Protein AF-A0A835WZQ4-F1 (afdb_monomer_lite)

Sequence (97 aa):
MSGSRKPILPKITKPGSEDIKTLDKMLKDLMNAPTPEIETSQNKIPKPKQHRELKLGTCYKNSDCKEDEVLLRNVTKQQCKEAGGESWKGKNDCESI

Foldseek 3Di:
DDDDDDDDDDDDDDDDPVVVVVVVVVVVVVVPPPDPPPPCPPPPPPDPPPPPPQQFWWFFADQPPDPVGTDDGRHGPVVSVVVNGQWTDTPHDIDGD

Structure (mmCIF, N/CA/C/O backbone):
data_AF-A0A835WZQ4-F1
#
_entry.id   AF-A0A835WZQ4-F1
#
loop_
_atom_site.group_PDB
_atom_site.id
_atom_site.type_symbol
_atom_site.label_atom_id
_atom_site.label_alt_id
_atom_site.label_comp_id
_atom_site.label_asym_id
_atom_site.label_entity_id
_atom_site.label_seq_id
_atom_site.pdbx_PDB_ins_code
_atom_site.Cartn_x
_atom_site.Cartn_y
_atom_site.Cartn_z
_atom_site.occupancy
_atom_site.B_iso_or_equiv
_atom_site.auth_seq_id
_atom_site.auth_comp_id
_atom_site.auth_asym_id
_atom_site.auth_atom_id
_atom_site.pdbx_PDB_model_num
ATOM 1 N N . MET A 1 1 ? -61.163 -5.783 -1.007 1.00 43.78 1 MET A N 1
ATOM 2 C CA . MET A 1 1 ? -60.447 -4.632 -0.414 1.00 43.78 1 MET A CA 1
ATOM 3 C C . MET A 1 1 ? -59.735 -5.119 0.842 1.00 43.78 1 MET A C 1
ATOM 5 O O . MET A 1 1 ? -60.380 -5.265 1.870 1.00 43.78 1 MET A O 1
ATOM 9 N N . SER A 1 2 ? -58.449 -5.463 0.752 1.00 52.50 2 SER A N 1
ATOM 10 C CA . SER A 1 2 ? -57.676 -5.963 1.900 1.00 52.50 2 SER A CA 1
ATOM 11 C C . SER A 1 2 ? -56.903 -4.806 2.524 1.00 52.50 2 SER A C 1
ATOM 13 O O . SER A 1 2 ? -55.962 -4.294 1.928 1.00 52.50 2 SER A O 1
ATOM 15 N N . GLY A 1 3 ? -57.350 -4.350 3.694 1.00 58.31 3 GLY A N 1
ATOM 16 C CA . GLY A 1 3 ? -56.689 -3.290 4.448 1.00 58.31 3 GLY A CA 1
ATOM 17 C C . GLY A 1 3 ? -55.418 -3.803 5.123 1.00 58.31 3 GLY A C 1
ATOM 18 O O . GLY A 1 3 ? -55.480 -4.696 5.968 1.00 58.31 3 GLY A O 1
ATOM 19 N N . SER A 1 4 ? -54.272 -3.224 4.770 1.00 65.12 4 SER A N 1
ATOM 20 C CA . SER A 1 4 ? -52.982 -3.486 5.411 1.00 65.12 4 SER A CA 1
ATOM 21 C C . SER A 1 4 ? -53.015 -3.037 6.876 1.00 65.12 4 SER A C 1
ATOM 23 O O . SER A 1 4 ? -52.979 -1.842 7.174 1.00 65.12 4 SER A O 1
ATOM 25 N N . ARG A 1 5 ? -53.098 -3.988 7.815 1.00 68.94 5 ARG A N 1
ATOM 26 C CA . ARG A 1 5 ? -52.957 -3.699 9.250 1.00 68.94 5 ARG A CA 1
ATOM 27 C C . ARG A 1 5 ? -51.494 -3.368 9.549 1.00 68.94 5 ARG A C 1
ATOM 29 O O . ARG A 1 5 ? -50.605 -4.148 9.221 1.00 68.94 5 ARG A O 1
ATOM 36 N N . LYS A 1 6 ? -51.251 -2.207 10.163 1.00 74.50 6 LYS A N 1
ATOM 37 C CA . LYS A 1 6 ? -49.913 -1.799 10.616 1.00 74.50 6 LYS A CA 1
ATOM 38 C C . LYS A 1 6 ? -49.400 -2.786 11.679 1.00 74.50 6 LYS A C 1
ATOM 40 O O . LYS A 1 6 ? -50.191 -3.176 12.541 1.00 74.50 6 LYS A O 1
ATOM 45 N N . PRO A 1 7 ? -48.114 -3.173 11.649 1.00 74.50 7 PRO A N 1
ATOM 46 C CA . PRO A 1 7 ? -47.537 -4.028 12.678 1.00 74.50 7 PRO A CA 1
ATOM 47 C C . PRO A 1 7 ? -47.573 -3.315 14.035 1.00 74.50 7 PRO A C 1
ATOM 49 O O . PRO A 1 7 ? -47.226 -2.138 14.144 1.00 74.50 7 PRO A O 1
ATOM 52 N N . ILE A 1 8 ? -48.019 -4.029 15.068 1.00 78.56 8 ILE A N 1
ATOM 53 C CA . ILE A 1 8 ? -48.043 -3.525 16.442 1.00 78.56 8 ILE A CA 1
ATOM 54 C C . ILE A 1 8 ? -46.667 -3.800 17.041 1.00 78.56 8 ILE A C 1
ATOM 56 O O . ILE A 1 8 ? -46.309 -4.950 17.282 1.00 78.56 8 ILE A O 1
ATOM 60 N N . LEU A 1 9 ? -45.888 -2.741 17.258 1.00 76.69 9 LEU A N 1
ATOM 61 C CA . LEU A 1 9 ? -44.616 -2.838 17.966 1.00 76.69 9 LEU A CA 1
ATOM 62 C C . LEU A 1 9 ? -44.875 -3.154 19.448 1.00 76.69 9 LEU A C 1
ATOM 64 O O . LEU A 1 9 ? -45.741 -2.516 20.061 1.00 76.69 9 LEU A O 1
ATOM 68 N N . PRO A 1 10 ? -44.145 -4.116 20.041 1.00 78.75 10 PRO A N 1
ATOM 69 C CA . PRO A 1 10 ? -44.269 -4.412 21.458 1.00 78.75 10 PRO A CA 1
ATOM 70 C C . PRO A 1 10 ? -43.853 -3.189 22.278 1.00 78.75 10 PRO A C 1
ATOM 72 O O . PRO A 1 10 ? -42.862 -2.518 21.986 1.00 78.75 10 PRO A O 1
ATOM 75 N N . LYS A 1 11 ? -44.634 -2.884 23.314 1.00 80.00 11 LYS A N 1
ATOM 76 C CA . LYS A 1 11 ? -44.322 -1.786 24.228 1.00 80.00 11 LYS A CA 1
ATOM 77 C C . LYS A 1 11 ? -43.142 -2.203 25.102 1.00 80.00 11 LYS A C 1
ATOM 79 O O . LYS A 1 11 ? -43.271 -3.127 25.897 1.00 80.00 11 LYS A O 1
ATOM 84 N N . ILE A 1 12 ? -42.015 -1.508 24.966 1.00 78.44 12 ILE A N 1
ATOM 85 C CA . ILE A 1 12 ? -40.858 -1.682 25.847 1.00 78.44 12 ILE A CA 1
ATOM 86 C C . ILE A 1 12 ? -41.223 -1.076 27.202 1.00 78.44 12 ILE A C 1
ATOM 88 O O . ILE A 1 12 ? -41.352 0.142 27.345 1.00 78.44 12 ILE A O 1
ATOM 92 N N . THR A 1 13 ? -41.445 -1.934 28.191 1.00 77.56 13 THR A N 1
ATOM 93 C CA . THR A 1 13 ? -41.649 -1.525 29.579 1.00 77.56 13 THR A CA 1
ATOM 94 C C . THR A 1 13 ? -40.322 -1.115 30.196 1.00 77.56 13 THR A C 1
ATOM 96 O O . THR A 1 13 ? -39.295 -1.753 29.973 1.00 77.56 13 THR A O 1
ATOM 99 N N . LYS A 1 14 ? -40.344 -0.028 30.972 1.00 81.50 14 LYS A N 1
ATOM 100 C CA . LYS A 1 14 ? -39.170 0.404 31.731 1.00 81.50 14 LYS A CA 1
ATOM 101 C C . LYS A 1 14 ? -38.805 -0.676 32.760 1.00 81.50 14 LYS A C 1
ATOM 103 O O . LYS A 1 14 ? -39.725 -1.285 33.310 1.00 81.50 14 LYS A O 1
ATOM 108 N N . PRO A 1 15 ? -37.506 -0.896 33.017 1.00 80.69 15 PRO A N 1
ATOM 109 C CA . PRO A 1 15 ? -37.063 -1.821 34.052 1.00 80.69 15 PRO A CA 1
ATOM 110 C C . PRO A 1 15 ? -37.648 -1.430 35.412 1.00 80.69 15 PRO A C 1
ATOM 112 O O . PRO A 1 15 ? -37.859 -0.242 35.693 1.00 80.69 15 PRO A O 1
ATOM 115 N N . GLY A 1 16 ? -37.931 -2.436 36.237 1.00 86.00 16 GLY A N 1
ATOM 116 C CA . GLY A 1 16 ? -38.390 -2.229 37.600 1.00 86.00 16 GLY A CA 1
ATOM 117 C C . GLY A 1 16 ? -37.303 -1.576 38.452 1.00 86.00 16 GLY A C 1
ATOM 118 O O . GLY A 1 16 ? -36.120 -1.556 38.109 1.00 86.00 16 GLY A O 1
ATOM 119 N N . SER A 1 17 ? -37.689 -1.039 39.606 1.00 82.44 17 SER A N 1
ATOM 120 C CA . SER A 1 17 ? -36.735 -0.431 40.542 1.00 82.44 17 SER A CA 1
ATOM 121 C C . SER A 1 17 ? -35.687 -1.430 41.054 1.00 82.44 17 SER A C 1
ATOM 123 O O . SER A 1 17 ? -34.568 -1.031 41.369 1.00 82.44 17 SER A O 1
ATOM 125 N N . GLU A 1 18 ? -36.021 -2.720 41.109 1.00 80.75 18 GLU A N 1
ATOM 126 C CA . GLU A 1 18 ? -35.105 -3.795 41.506 1.00 80.75 18 GLU A CA 1
ATOM 127 C C . GLU A 1 18 ? -34.052 -4.098 40.432 1.00 80.75 18 GLU A C 1
ATOM 129 O O . GLU A 1 18 ? -32.875 -4.270 40.760 1.00 80.75 18 GLU A O 1
ATOM 134 N N . ASP A 1 19 ? -34.432 -4.052 39.152 1.00 79.75 19 ASP A N 1
ATOM 135 C CA . ASP A 1 19 ? -33.504 -4.201 38.025 1.00 79.75 19 ASP A CA 1
ATOM 136 C C . ASP A 1 19 ? -32.474 -3.063 38.015 1.00 79.75 19 ASP A C 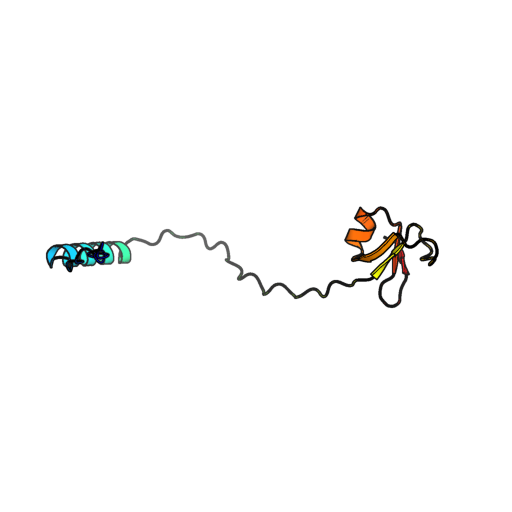1
ATOM 138 O O . ASP A 1 19 ? -31.275 -3.287 37.845 1.00 79.75 19 ASP A O 1
ATOM 142 N N . ILE A 1 20 ? -32.932 -1.833 38.277 1.00 83.12 20 ILE A N 1
ATOM 143 C CA . ILE A 1 20 ? -32.069 -0.645 38.348 1.00 83.12 20 ILE A CA 1
ATOM 144 C C . ILE A 1 20 ? -31.073 -0.765 39.510 1.00 83.12 20 ILE A C 1
ATOM 146 O O . ILE A 1 20 ? -29.891 -0.473 39.338 1.00 83.12 20 ILE A O 1
ATOM 150 N N . LYS A 1 21 ? -31.519 -1.230 40.685 1.00 83.62 21 LYS A N 1
ATOM 151 C CA . LYS A 1 21 ? -30.634 -1.452 41.844 1.00 83.62 21 LYS A CA 1
ATOM 152 C C . LYS A 1 21 ? -29.592 -2.536 41.578 1.00 83.62 21 LYS A C 1
ATOM 154 O O . LYS A 1 21 ? -28.451 -2.408 42.017 1.00 83.62 21 LYS A O 1
ATOM 159 N N . THR A 1 22 ? -29.979 -3.590 40.866 1.00 84.25 22 THR A N 1
ATOM 160 C CA . THR A 1 22 ? -29.071 -4.686 40.508 1.00 84.25 22 THR A CA 1
ATOM 161 C C . THR A 1 22 ? -27.996 -4.196 39.541 1.00 84.25 22 THR A C 1
ATOM 163 O O . THR A 1 22 ? -26.814 -4.460 39.756 1.00 84.25 22 THR A O 1
ATOM 166 N N . LEU A 1 23 ? -28.383 -3.394 38.545 1.00 83.56 23 LEU A N 1
ATOM 167 C CA . LEU A 1 23 ? -27.449 -2.739 37.628 1.00 83.56 23 LEU A CA 1
ATOM 168 C C . LEU A 1 23 ? -26.490 -1.781 38.347 1.00 83.56 23 LEU A C 1
ATOM 170 O O . LEU A 1 23 ? -25.293 -1.813 38.075 1.00 83.56 23 LEU A O 1
ATOM 174 N N . ASP A 1 24 ? -26.981 -0.973 39.290 1.00 84.62 24 ASP A N 1
ATOM 175 C CA . ASP A 1 24 ? -26.141 -0.056 40.076 1.00 84.62 24 ASP A CA 1
ATOM 176 C C . ASP A 1 24 ? -25.100 -0.810 40.919 1.00 84.62 24 ASP A C 1
ATOM 178 O O . ASP A 1 24 ? -23.935 -0.412 40.991 1.00 84.62 24 ASP A O 1
ATOM 182 N N . LYS A 1 25 ? -25.494 -1.949 41.502 1.00 84.88 25 LYS A N 1
ATOM 183 C CA . LYS A 1 25 ? -24.579 -2.813 42.253 1.00 84.88 25 LYS A CA 1
ATOM 184 C C . LYS A 1 25 ? -23.519 -3.437 41.344 1.00 84.88 25 LYS A C 1
ATOM 186 O O . LYS A 1 25 ? -22.339 -3.347 41.659 1.00 84.88 25 LYS A O 1
ATOM 191 N N . MET A 1 26 ? -23.916 -3.990 40.197 1.00 82.25 26 MET A N 1
ATOM 192 C CA . MET A 1 26 ? -22.975 -4.563 39.226 1.00 82.25 26 MET A CA 1
ATOM 193 C C . MET A 1 26 ? -21.995 -3.520 38.677 1.00 82.25 26 MET A C 1
ATOM 195 O O . MET A 1 26 ? -20.818 -3.818 38.490 1.00 82.25 26 MET A O 1
ATOM 199 N N . LEU A 1 27 ? -22.456 -2.287 38.452 1.00 83.00 27 LEU A N 1
ATOM 200 C CA . LEU A 1 27 ? -21.602 -1.185 38.018 1.00 83.00 27 LEU A CA 1
ATOM 201 C C . LEU A 1 27 ? -20.568 -0.818 39.091 1.00 83.00 27 LEU A C 1
ATOM 203 O O . LEU A 1 27 ? -19.397 -0.604 38.776 1.00 83.00 27 LEU A O 1
ATOM 207 N N . LYS A 1 28 ? -20.985 -0.769 40.360 1.00 83.31 28 LYS A N 1
ATOM 208 C CA . LYS A 1 28 ? -20.081 -0.527 41.492 1.00 83.31 28 LYS A CA 1
ATOM 209 C C . LYS A 1 28 ? -19.065 -1.651 41.663 1.00 83.31 28 LYS A C 1
ATOM 211 O O . LYS A 1 28 ? -17.898 -1.354 41.897 1.00 83.31 28 LYS A O 1
ATOM 216 N N . ASP A 1 29 ? -19.474 -2.907 41.519 1.00 81.50 29 ASP A N 1
ATOM 217 C CA . ASP A 1 29 ? -18.561 -4.055 41.536 1.00 81.50 29 ASP A CA 1
ATOM 218 C C . ASP A 1 29 ? -17.532 -3.971 40.395 1.00 81.50 29 ASP A C 1
ATOM 220 O O . ASP A 1 29 ? -16.343 -4.176 40.624 1.00 81.50 29 ASP A O 1
ATOM 224 N N . LEU A 1 30 ? -17.949 -3.568 39.188 1.00 76.19 30 LEU A N 1
ATOM 225 C CA . LEU A 1 30 ? -17.041 -3.400 38.049 1.00 76.19 30 LEU A CA 1
ATOM 226 C C . LEU A 1 30 ? -16.028 -2.263 38.260 1.00 76.19 30 LEU A C 1
ATOM 228 O O . LEU A 1 30 ? -14.870 -2.400 37.880 1.00 76.19 30 LEU A O 1
ATOM 232 N N . MET A 1 31 ? -16.441 -1.152 38.877 1.00 73.38 31 MET A N 1
ATOM 233 C CA . MET A 1 31 ? -15.534 -0.034 39.177 1.00 73.38 31 MET A CA 1
ATOM 234 C C . MET A 1 31 ? -14.539 -0.338 40.305 1.00 73.38 31 MET A C 1
ATOM 236 O O . MET A 1 31 ? -13.490 0.296 40.363 1.00 73.38 31 MET A O 1
ATOM 240 N N . ASN A 1 32 ? -14.857 -1.287 41.189 1.00 72.12 32 ASN A N 1
ATOM 241 C CA . ASN A 1 32 ? -13.960 -1.733 42.259 1.00 72.12 32 ASN A CA 1
ATOM 242 C C . ASN A 1 32 ? -13.157 -2.986 41.884 1.00 72.12 32 ASN A C 1
ATOM 244 O O . ASN A 1 32 ? -12.353 -3.458 42.689 1.00 72.12 32 ASN A O 1
ATOM 248 N N . ALA A 1 33 ? -13.365 -3.537 40.685 1.00 69.19 33 ALA A N 1
ATOM 249 C CA . ALA A 1 33 ? -12.572 -4.653 40.210 1.00 69.19 33 ALA A CA 1
ATOM 250 C C . ALA A 1 3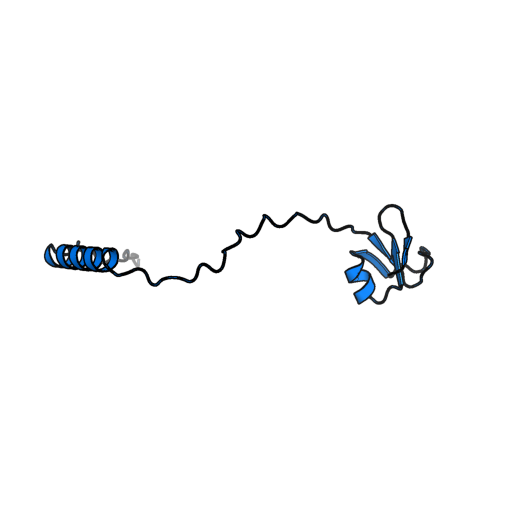3 ? -11.114 -4.189 40.044 1.00 69.19 33 ALA A C 1
ATOM 252 O O . ALA A 1 33 ? -10.872 -3.176 39.382 1.00 69.19 33 ALA A O 1
ATOM 253 N N . PRO A 1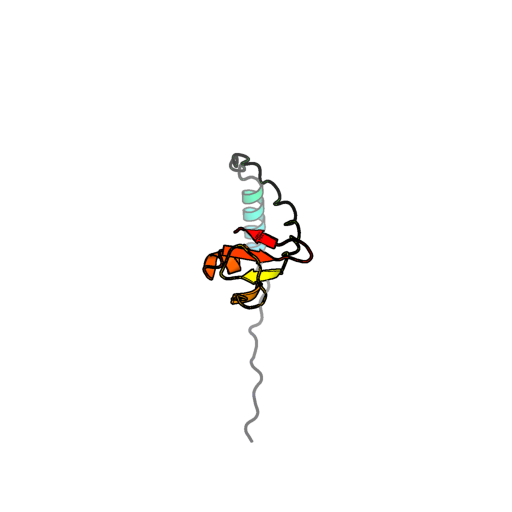 34 ? -10.133 -4.900 40.630 1.00 63.59 34 PRO A N 1
ATOM 254 C CA . PRO A 1 34 ? -8.734 -4.591 40.405 1.00 63.59 34 PRO A CA 1
ATOM 255 C C . PRO A 1 34 ? -8.457 -4.708 38.909 1.00 63.59 34 PRO A C 1
ATOM 257 O O . PRO A 1 34 ? -8.689 -5.753 38.297 1.00 63.59 34 PRO A O 1
ATOM 260 N N . THR A 1 35 ? -8.004 -3.608 38.314 1.00 63.91 35 THR A N 1
ATOM 261 C CA . THR A 1 35 ? -7.584 -3.576 36.920 1.00 63.91 35 THR A CA 1
ATOM 262 C C . THR A 1 35 ? -6.517 -4.654 36.746 1.00 63.91 35 THR A C 1
ATOM 264 O O . THR A 1 35 ? -5.521 -4.607 37.474 1.00 63.91 35 THR A O 1
ATOM 267 N N . PRO A 1 36 ? -6.675 -5.628 35.831 1.00 58.62 36 PRO A N 1
ATOM 268 C CA . PRO A 1 36 ? -5.545 -6.469 35.477 1.00 58.62 36 PRO A CA 1
ATOM 269 C C . PRO A 1 36 ? -4.435 -5.529 35.008 1.00 58.62 36 PRO A C 1
ATOM 271 O O . PRO A 1 36 ? -4.694 -4.628 34.206 1.00 58.62 36 PRO A O 1
ATOM 274 N N . GLU A 1 37 ? -3.229 -5.685 35.548 1.00 54.72 37 GLU A N 1
ATOM 275 C CA . GLU A 1 37 ? -2.049 -4.999 35.036 1.00 54.72 37 GLU A CA 1
ATOM 276 C C . GLU A 1 37 ? -1.855 -5.459 33.593 1.00 54.72 37 GLU A C 1
ATOM 278 O O . GLU A 1 37 ? -1.281 -6.507 33.308 1.00 54.72 37 GLU A O 1
ATOM 283 N N . ILE A 1 38 ? -2.426 -4.704 32.657 1.00 56.28 38 ILE A N 1
ATOM 284 C CA . ILE A 1 38 ? -2.153 -4.884 31.245 1.00 56.28 38 ILE A CA 1
ATOM 285 C C . ILE A 1 38 ? -0.716 -4.408 31.092 1.00 56.28 38 ILE A C 1
ATOM 287 O O . ILE A 1 38 ? -0.457 -3.200 31.136 1.00 56.28 38 ILE A O 1
ATOM 291 N N . GLU A 1 39 ? 0.218 -5.355 30.961 1.00 51.50 39 GLU A N 1
ATOM 292 C CA . GLU A 1 39 ? 1.578 -5.062 30.528 1.00 51.50 39 GLU A CA 1
ATOM 293 C C . GLU A 1 39 ? 1.471 -4.088 29.364 1.00 51.50 39 GLU A C 1
ATOM 295 O O . GLU A 1 39 ? 0.839 -4.367 28.339 1.00 51.50 39 GLU A O 1
ATOM 300 N N . THR A 1 40 ? 1.993 -2.884 29.575 1.00 50.81 40 THR A N 1
ATOM 301 C CA . THR A 1 40 ? 1.840 -1.772 28.650 1.00 50.81 40 THR A CA 1
ATOM 302 C C . THR A 1 40 ? 2.741 -2.041 27.455 1.00 50.81 40 THR A C 1
ATOM 304 O O . THR A 1 40 ? 3.809 -1.451 27.305 1.00 50.81 40 THR A O 1
ATOM 307 N N . SER A 1 41 ? 2.325 -2.964 26.590 1.00 55.38 41 SER A N 1
ATOM 308 C CA . SER A 1 41 ? 2.867 -3.079 25.252 1.00 55.38 41 SER A CA 1
ATOM 309 C C . SER A 1 41 ? 2.498 -1.769 24.578 1.00 55.38 41 SER A C 1
ATOM 311 O O . SER A 1 41 ? 1.333 -1.528 24.268 1.00 55.38 41 SER A O 1
ATOM 313 N N . GLN A 1 42 ? 3.473 -0.858 24.532 1.00 58.72 42 GLN A N 1
ATOM 314 C CA . GLN A 1 42 ? 3.343 0.512 24.059 1.00 58.72 42 GLN A CA 1
ATOM 315 C C . GLN A 1 42 ? 2.485 0.532 22.799 1.00 58.72 42 GLN A C 1
ATOM 317 O O . GLN A 1 42 ? 2.951 0.192 21.709 1.00 58.72 42 GLN A O 1
ATOM 322 N N . ASN A 1 43 ? 1.222 0.922 22.955 1.0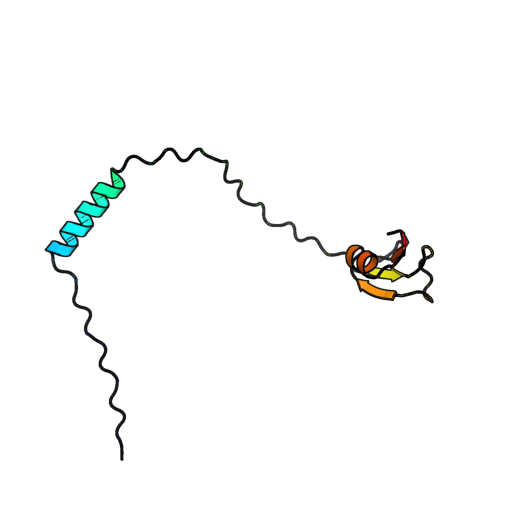0 55.31 43 ASN A N 1
ATOM 323 C CA . ASN A 1 43 ? 0.292 1.038 21.852 1.00 55.31 43 ASN A CA 1
ATOM 324 C C . ASN A 1 43 ? 0.694 2.306 21.093 1.00 55.31 43 ASN A C 1
ATOM 326 O O . ASN A 1 43 ? 0.187 3.402 21.334 1.00 55.31 43 ASN A O 1
ATOM 330 N N . LYS A 1 44 ? 1.730 2.178 20.256 1.00 57.69 44 LYS A N 1
ATOM 331 C CA . LYS A 1 44 ? 2.167 3.213 19.327 1.00 57.69 44 LYS A CA 1
ATOM 332 C C . LYS A 1 44 ? 0.968 3.500 18.443 1.00 57.69 44 LYS A C 1
ATOM 334 O O . LYS A 1 44 ? 0.672 2.712 17.550 1.00 57.69 44 LYS A O 1
ATOM 339 N N . ILE A 1 45 ? 0.305 4.627 18.693 1.00 64.31 45 ILE A N 1
ATOM 340 C CA . ILE A 1 45 ? -0.659 5.231 17.776 1.00 64.31 45 ILE A CA 1
ATOM 341 C C . ILE A 1 45 ? -0.054 5.095 16.372 1.00 64.31 45 ILE A C 1
ATOM 343 O O . ILE A 1 45 ? 1.036 5.641 16.144 1.00 64.31 45 ILE A O 1
ATOM 347 N N . PRO A 1 46 ? -0.660 4.315 15.456 1.00 62.03 46 PRO A N 1
ATOM 348 C CA . PRO A 1 46 ? -0.104 4.175 14.128 1.00 62.03 46 PRO A CA 1
ATOM 349 C C . PRO A 1 46 ? -0.110 5.569 13.515 1.00 62.03 46 PRO A C 1
ATOM 351 O O . PRO A 1 46 ? -1.167 6.170 13.319 1.00 62.03 46 PRO A O 1
ATOM 354 N N . LYS A 1 47 ? 1.090 6.113 13.284 1.00 69.38 47 LYS A N 1
ATOM 355 C CA . LYS A 1 47 ? 1.260 7.398 12.607 1.00 69.38 47 LYS A CA 1
ATOM 356 C C . LYS A 1 47 ? 0.405 7.377 11.334 1.00 69.38 47 LYS A C 1
ATOM 358 O O . LYS A 1 47 ? 0.370 6.332 10.672 1.00 69.38 47 LYS A O 1
ATOM 363 N N . PRO A 1 48 ? -0.275 8.485 10.985 1.00 63.78 48 PRO A N 1
ATOM 364 C CA . PRO A 1 48 ? -1.063 8.549 9.763 1.00 63.78 48 PRO A CA 1
ATOM 365 C C . PRO A 1 48 ? -0.189 8.075 8.603 1.00 63.78 48 PRO A C 1
ATOM 367 O O . PRO A 1 48 ? 0.934 8.556 8.426 1.00 63.78 48 PRO A O 1
ATOM 370 N N . LYS A 1 49 ? -0.668 7.049 7.886 1.00 64.38 49 LYS A N 1
ATOM 371 C CA . LYS A 1 49 ? 0.063 6.441 6.774 1.00 64.38 49 LYS A CA 1
ATOM 372 C C . LYS A 1 49 ? 0.405 7.559 5.798 1.00 64.38 49 LYS A C 1
ATOM 374 O O . LYS A 1 49 ? -0.487 8.196 5.248 1.00 64.38 49 LYS A O 1
ATOM 379 N N . GLN A 1 50 ? 1.699 7.814 5.638 1.00 60.88 50 GLN A N 1
ATOM 380 C CA . GLN A 1 50 ? 2.217 8.796 4.701 1.00 60.88 50 GLN A CA 1
ATOM 381 C C . GLN A 1 50 ? 1.628 8.469 3.324 1.00 60.88 50 GLN A C 1
ATOM 383 O O . GLN A 1 50 ? 1.813 7.353 2.831 1.00 60.88 50 GLN A O 1
ATOM 388 N N . HIS A 1 51 ? 0.872 9.401 2.743 1.00 57.22 51 HIS A N 1
ATOM 389 C CA . HIS A 1 51 ? 0.334 9.257 1.397 1.00 57.22 51 HIS A CA 1
ATOM 390 C C . HIS A 1 51 ? 1.523 9.182 0.434 1.00 57.22 51 HIS A C 1
ATOM 392 O O . HIS A 1 51 ? 2.136 10.194 0.103 1.00 57.22 51 HIS A O 1
ATOM 398 N N . ARG A 1 52 ? 1.926 7.962 0.065 1.00 62.03 52 ARG A N 1
ATOM 399 C CA . ARG A 1 52 ? 2.955 7.750 -0.949 1.00 62.03 52 ARG A CA 1
ATOM 400 C C . ARG A 1 52 ? 2.296 8.015 -2.290 1.00 62.03 52 ARG A C 1
ATOM 402 O O . ARG A 1 52 ? 1.510 7.195 -2.753 1.00 62.03 52 ARG A O 1
ATOM 409 N N . GLU A 1 53 ? 2.614 9.151 -2.901 1.00 64.94 53 GLU A N 1
ATOM 410 C CA . GLU A 1 53 ? 2.315 9.364 -4.313 1.00 64.94 53 GLU A CA 1
ATOM 411 C C . GLU A 1 53 ? 3.009 8.254 -5.106 1.00 64.94 53 GLU A C 1
ATOM 413 O O . GLU A 1 53 ? 4.240 8.174 -5.170 1.00 64.94 53 GLU A O 1
ATOM 418 N N . LEU A 1 54 ? 2.209 7.329 -5.638 1.00 68.12 54 LEU A N 1
ATOM 419 C CA . LEU A 1 54 ? 2.716 6.247 -6.463 1.00 68.12 54 LEU A CA 1
ATOM 420 C C . LEU A 1 54 ? 3.258 6.875 -7.742 1.00 68.12 54 LEU A C 1
ATOM 422 O O . LEU A 1 54 ? 2.510 7.418 -8.552 1.00 68.12 54 LEU A O 1
ATOM 426 N N . LYS A 1 55 ? 4.580 6.822 -7.912 1.00 75.88 55 LYS A N 1
ATOM 427 C CA . LYS A 1 55 ? 5.212 7.218 -9.165 1.00 75.88 55 LYS A CA 1
ATOM 428 C C . LYS A 1 55 ? 4.785 6.209 -10.229 1.00 75.88 55 LYS A C 1
ATOM 430 O O . LYS A 1 55 ? 5.203 5.053 -10.185 1.00 75.88 55 LYS A O 1
ATOM 435 N N . LEU A 1 56 ? 3.918 6.648 -11.135 1.00 86.38 56 LEU A N 1
ATOM 436 C CA . LEU A 1 56 ? 3.510 5.897 -12.316 1.00 86.38 56 LEU A CA 1
ATOM 437 C C . LEU A 1 56 ? 4.441 6.242 -13.478 1.00 86.38 56 LEU A C 1
ATOM 439 O O . LEU A 1 56 ? 4.901 7.378 -13.604 1.00 86.38 56 LEU A O 1
ATOM 443 N N . GLY A 1 57 ? 4.721 5.244 -14.303 1.00 89.00 57 GLY A N 1
ATOM 444 C CA . GLY A 1 57 ? 5.633 5.347 -15.431 1.00 89.00 57 GLY A CA 1
ATOM 445 C C . GLY A 1 57 ? 5.342 4.284 -16.481 1.00 89.00 57 GLY A C 1
ATOM 446 O O . GLY A 1 57 ? 4.312 3.608 -16.438 1.00 89.00 57 GLY A O 1
ATOM 447 N N . THR A 1 58 ? 6.246 4.147 -17.435 1.00 89.44 58 THR A N 1
ATOM 448 C CA . THR A 1 58 ? 6.161 3.176 -18.524 1.00 89.44 58 THR A CA 1
ATOM 449 C C . THR A 1 58 ? 7.126 2.031 -18.265 1.00 89.44 58 THR A C 1
ATOM 451 O O . THR A 1 58 ? 8.271 2.252 -17.893 1.00 89.44 58 THR A O 1
ATOM 454 N N . CYS A 1 59 ? 6.646 0.811 -18.443 1.00 90.25 59 CYS A N 1
ATOM 455 C CA . CYS A 1 59 ? 7.392 -0.429 -18.338 1.00 90.25 59 CYS A CA 1
ATOM 456 C C . CYS A 1 59 ? 7.876 -0.874 -19.713 1.00 90.25 59 CYS A C 1
ATOM 458 O O . CYS A 1 59 ? 7.094 -0.878 -20.670 1.00 90.25 59 CYS A O 1
ATOM 460 N N . TYR A 1 60 ? 9.125 -1.306 -19.787 1.00 90.31 60 TYR A N 1
ATOM 461 C CA . TYR A 1 60 ? 9.776 -1.754 -21.005 1.00 90.31 60 TYR A CA 1
ATOM 462 C C . TYR A 1 60 ? 10.332 -3.154 -20.814 1.00 90.31 60 TYR A C 1
ATOM 464 O O . TYR A 1 60 ? 10.707 -3.550 -19.709 1.00 90.31 60 TYR A O 1
ATOM 472 N N . LYS A 1 61 ? 10.389 -3.897 -21.915 1.00 86.62 61 LYS A N 1
ATOM 473 C CA . LYS A 1 61 ? 10.899 -5.262 -21.918 1.00 86.62 61 LYS A CA 1
ATOM 474 C C . LYS A 1 61 ? 12.405 -5.316 -21.672 1.00 86.62 61 LYS A C 1
ATOM 476 O O . LYS A 1 61 ? 12.811 -6.099 -20.832 1.00 86.62 61 LYS A O 1
ATOM 481 N N . ASN A 1 62 ? 13.177 -4.455 -22.335 1.00 84.00 62 ASN A N 1
ATOM 482 C CA . ASN A 1 62 ? 14.641 -4.423 -22.260 1.00 84.00 62 ASN A CA 1
ATOM 483 C C . ASN A 1 62 ? 15.156 -3.222 -21.455 1.00 84.00 62 ASN A C 1
ATOM 485 O O . ASN A 1 62 ? 14.425 -2.262 -21.211 1.00 84.00 62 ASN A O 1
ATOM 489 N N . SER A 1 63 ? 16.444 -3.232 -21.116 1.00 79.19 63 SER A N 1
ATOM 490 C CA . SER A 1 63 ? 17.137 -2.231 -20.285 1.00 79.19 63 SER A CA 1
ATOM 491 C C . SER A 1 63 ? 17.262 -0.816 -20.881 1.00 79.19 63 SER A C 1
ATOM 493 O O . SER A 1 63 ? 17.564 0.121 -20.149 1.00 79.19 63 SER A O 1
ATOM 495 N N . ASP A 1 64 ? 17.041 -0.642 -22.189 1.00 78.75 64 ASP A N 1
ATOM 496 C CA . ASP A 1 64 ? 17.321 0.609 -22.920 1.00 78.75 64 ASP A CA 1
ATOM 497 C C . ASP A 1 64 ? 16.147 1.616 -22.975 1.00 78.75 64 ASP A C 1
ATOM 499 O O . ASP A 1 64 ? 16.244 2.633 -23.662 1.00 78.75 64 ASP A O 1
ATOM 503 N N . CYS A 1 65 ? 15.009 1.345 -22.318 1.00 77.88 65 CYS A N 1
ATOM 504 C CA . CYS A 1 65 ? 13.765 2.133 -22.432 1.00 77.88 65 CYS A CA 1
ATOM 505 C C . CYS A 1 65 ? 13.406 2.560 -23.871 1.00 77.88 65 CYS A C 1
ATOM 507 O O . CYS A 1 65 ? 12.963 3.691 -24.111 1.00 77.88 65 CYS A O 1
ATOM 509 N N . LYS A 1 66 ? 13.607 1.662 -24.841 1.00 79.50 66 LYS A N 1
ATOM 510 C CA . LYS A 1 66 ? 13.246 1.896 -26.244 1.00 79.50 66 LYS A CA 1
ATOM 511 C C . LYS A 1 66 ? 11.731 1.883 -26.397 1.00 79.50 66 LYS A C 1
ATOM 513 O O . LYS A 1 66 ? 11.062 0.976 -25.911 1.00 79.50 66 LYS A O 1
ATOM 518 N N . GLU A 1 67 ? 11.179 2.873 -27.092 1.00 73.88 67 GLU A N 1
ATOM 519 C CA . GLU A 1 67 ? 9.724 3.014 -27.248 1.00 73.88 67 GLU A CA 1
ATOM 520 C C . GLU A 1 67 ? 9.062 1.855 -28.011 1.00 73.88 67 GLU A C 1
ATOM 522 O O . GLU A 1 67 ? 7.893 1.565 -27.763 1.00 73.88 67 GLU A O 1
ATOM 527 N N . ASP A 1 68 ? 9.813 1.141 -28.853 1.00 76.38 68 ASP A N 1
ATOM 528 C CA . ASP A 1 68 ? 9.358 -0.073 -29.546 1.00 76.38 68 ASP A CA 1
ATOM 529 C C . ASP A 1 68 ? 9.110 -1.271 -28.610 1.00 76.38 68 ASP A C 1
ATOM 531 O O . ASP A 1 68 ? 8.450 -2.233 -28.995 1.00 76.38 68 ASP A O 1
ATOM 535 N N . GLU A 1 69 ? 9.596 -1.225 -27.366 1.00 82.31 69 GLU A N 1
ATOM 536 C CA . GLU A 1 69 ? 9.568 -2.362 -26.436 1.00 82.31 69 GLU A CA 1
ATOM 537 C C . GLU A 1 69 ? 8.760 -2.072 -25.168 1.00 82.31 69 GLU A C 1
ATOM 539 O O . GLU A 1 69 ? 9.034 -2.608 -24.091 1.00 82.31 69 GLU A O 1
ATOM 544 N N . VAL A 1 70 ? 7.747 -1.212 -25.289 1.00 86.12 70 VAL A N 1
ATOM 545 C CA . VAL A 1 70 ? 6.820 -0.893 -24.199 1.00 86.12 70 VAL A CA 1
ATOM 546 C C . VAL A 1 70 ? 5.913 -2.088 -23.906 1.00 86.12 70 VAL A C 1
ATOM 548 O O . VAL A 1 70 ? 5.106 -2.489 -24.742 1.00 86.12 70 VAL A O 1
ATOM 551 N N . LEU A 1 71 ? 5.993 -2.608 -22.681 1.00 85.44 71 LEU A N 1
ATOM 552 C CA . LEU A 1 71 ? 5.096 -3.651 -22.178 1.00 85.44 71 LEU A CA 1
ATOM 553 C C . LEU A 1 71 ? 3.797 -3.047 -21.643 1.00 85.44 71 LEU A C 1
ATOM 555 O O . LEU A 1 71 ? 2.702 -3.455 -22.021 1.00 85.44 71 LEU A O 1
ATOM 559 N N . LEU A 1 72 ? 3.919 -2.075 -20.736 1.00 86.56 72 LEU A N 1
ATOM 560 C CA . LEU A 1 72 ? 2.789 -1.497 -20.009 1.00 86.56 72 LEU A CA 1
ATOM 561 C C . LEU A 1 72 ? 3.014 -0.005 -19.776 1.00 86.56 72 LEU A C 1
ATOM 563 O O . LEU A 1 72 ? 4.124 0.430 -19.488 1.00 86.56 72 LEU A O 1
ATOM 567 N N . ARG A 1 73 ? 1.949 0.794 -19.854 1.00 88.75 73 ARG A N 1
ATOM 568 C CA . ARG A 1 73 ? 1.979 2.239 -19.575 1.00 88.75 73 ARG A CA 1
ATOM 569 C C . ARG A 1 73 ? 1.242 2.538 -18.271 1.00 88.75 73 ARG A C 1
ATOM 571 O O . ARG A 1 73 ? 0.296 1.836 -17.931 1.00 88.75 73 ARG A O 1
ATOM 578 N N . ASN A 1 74 ? 1.643 3.605 -17.580 1.00 87.38 74 ASN A N 1
ATOM 579 C CA . ASN A 1 74 ? 1.063 4.057 -16.308 1.00 87.38 74 ASN A CA 1
ATOM 580 C C . ASN A 1 74 ? 1.078 2.995 -15.197 1.00 87.38 74 ASN A C 1
ATOM 582 O O . ASN A 1 74 ? 0.118 2.853 -14.442 1.00 87.38 74 ASN A O 1
ATOM 586 N N . VAL A 1 75 ? 2.184 2.268 -15.081 1.00 89.12 75 VAL A N 1
ATOM 587 C CA . VAL A 1 75 ? 2.394 1.252 -14.047 1.00 89.12 75 VAL A CA 1
ATOM 588 C C . VAL A 1 75 ? 3.478 1.684 -13.071 1.00 89.12 75 VAL A C 1
ATOM 590 O O . VAL A 1 75 ? 4.314 2.535 -13.377 1.00 89.12 75 VAL A O 1
ATOM 593 N N . THR A 1 76 ? 3.471 1.108 -11.876 1.00 88.75 76 THR A N 1
ATOM 594 C CA . THR A 1 76 ? 4.571 1.262 -10.913 1.00 88.75 76 THR A CA 1
ATOM 595 C C . THR A 1 76 ? 5.754 0.363 -11.287 1.00 88.75 76 THR A C 1
ATOM 597 O O . THR A 1 76 ? 5.587 -0.627 -12.001 1.00 88.75 76 THR A O 1
ATOM 600 N N . LYS A 1 77 ? 6.951 0.650 -10.756 1.00 86.44 77 LYS A N 1
ATOM 601 C CA . LYS A 1 77 ? 8.126 -0.233 -10.908 1.00 86.44 77 LYS A CA 1
ATOM 602 C C . LYS A 1 77 ? 7.835 -1.678 -10.501 1.00 86.44 77 LYS A C 1
ATOM 604 O O . LYS A 1 77 ? 8.269 -2.607 -11.168 1.00 86.44 77 LYS A O 1
ATOM 609 N N . GLN A 1 78 ? 7.078 -1.860 -9.418 1.00 87.75 78 GLN A N 1
ATOM 610 C CA . GLN A 1 78 ? 6.738 -3.185 -8.907 1.00 87.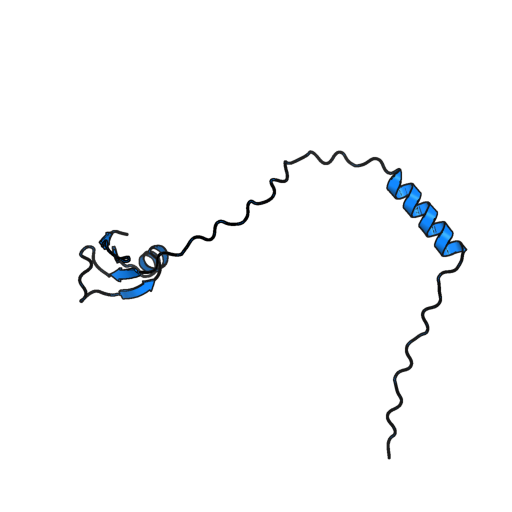75 78 GLN A CA 1
ATOM 611 C C . GLN A 1 78 ? 5.873 -3.964 -9.903 1.00 87.75 78 GLN A C 1
ATOM 613 O O . GLN A 1 78 ? 6.208 -5.092 -10.237 1.00 87.75 78 GLN A O 1
ATOM 618 N N . GLN A 1 79 ? 4.845 -3.323 -10.459 1.00 87.81 79 GLN A N 1
ATOM 619 C CA . GLN A 1 79 ? 4.005 -3.935 -11.491 1.00 87.81 79 GLN A CA 1
ATOM 620 C C . GLN A 1 79 ? 4.791 -4.255 -12.766 1.00 87.81 79 GLN A C 1
ATOM 622 O O . GLN A 1 79 ? 4.521 -5.256 -13.420 1.00 87.81 79 GLN A O 1
ATOM 627 N N . CYS A 1 80 ? 5.778 -3.429 -13.118 1.00 88.69 80 CYS A N 1
ATOM 628 C CA . CYS A 1 80 ? 6.648 -3.714 -14.254 1.00 88.69 80 CYS A CA 1
ATOM 629 C C . CYS A 1 80 ? 7.550 -4.934 -14.006 1.00 88.69 80 CYS A C 1
ATOM 631 O O . CYS A 1 80 ? 7.676 -5.784 -14.885 1.00 88.69 80 CYS A O 1
ATOM 633 N N . LYS A 1 81 ? 8.082 -5.084 -12.785 1.00 88.19 81 LYS A N 1
ATOM 634 C CA . LYS A 1 81 ? 8.819 -6.287 -12.373 1.00 88.19 81 LYS A CA 1
ATOM 635 C C . LYS A 1 81 ? 7.953 -7.545 -12.455 1.00 88.19 81 LYS A C 1
ATOM 637 O O . LYS A 1 81 ? 8.404 -8.572 -12.947 1.00 88.19 81 LYS A O 1
ATOM 642 N N . GLU A 1 82 ? 6.708 -7.462 -11.989 1.00 89.06 82 GLU A N 1
ATOM 643 C CA . GLU A 1 82 ? 5.749 -8.575 -12.042 1.00 89.06 82 GLU A CA 1
ATOM 644 C C . GLU A 1 82 ? 5.359 -8.940 -13.482 1.00 89.06 82 GLU A C 1
ATOM 646 O O . GLU A 1 82 ? 5.114 -10.107 -13.776 1.00 89.06 82 GLU A O 1
ATOM 651 N N . ALA A 1 83 ? 5.357 -7.964 -14.392 1.00 85.06 83 ALA A N 1
ATOM 652 C CA . ALA A 1 83 ? 5.124 -8.171 -15.819 1.00 85.06 83 ALA A CA 1
ATOM 653 C C . ALA A 1 83 ? 6.362 -8.681 -16.588 1.00 85.06 83 ALA A C 1
ATOM 655 O O . ALA A 1 83 ? 6.261 -8.934 -17.788 1.00 85.06 83 ALA A O 1
ATOM 656 N N . GLY A 1 84 ? 7.514 -8.829 -15.922 1.00 88.31 84 GLY A N 1
ATOM 657 C CA . GLY A 1 84 ? 8.761 -9.285 -16.538 1.00 88.31 84 GLY A CA 1
ATOM 658 C C . GLY A 1 84 ? 9.477 -8.227 -17.383 1.00 88.31 84 GLY A C 1
ATOM 659 O O . GLY A 1 84 ? 10.163 -8.588 -18.335 1.00 88.31 84 GLY A O 1
ATOM 660 N N . GLY A 1 85 ? 9.295 -6.938 -17.079 1.00 88.25 85 GLY A N 1
ATOM 661 C CA . GLY A 1 85 ? 10.053 -5.857 -17.714 1.00 88.25 85 GLY A CA 1
ATOM 662 C C . GLY A 1 85 ? 11.403 -5.608 -17.038 1.00 88.25 85 GLY A C 1
ATOM 663 O O . GLY A 1 85 ? 11.481 -5.594 -15.810 1.00 88.25 85 GLY A O 1
ATOM 664 N N . GLU A 1 86 ? 12.451 -5.386 -17.834 1.00 89.38 86 GLU A N 1
ATOM 665 C CA . GLU A 1 86 ? 13.810 -5.100 -17.346 1.00 89.38 86 GLU A CA 1
ATOM 666 C C . GLU A 1 86 ? 14.062 -3.607 -17.076 1.00 89.38 86 GLU A C 1
ATOM 668 O O . GLU A 1 86 ? 15.002 -3.253 -16.361 1.00 89.38 86 GLU A O 1
ATOM 673 N N . SER A 1 87 ? 13.239 -2.699 -17.614 1.00 87.56 87 SER A N 1
ATOM 674 C CA . SER A 1 87 ? 13.357 -1.271 -17.299 1.00 87.56 87 SER A CA 1
ATOM 675 C C . SER A 1 87 ? 12.022 -0.554 -17.172 1.00 87.56 87 SER A C 1
ATOM 677 O O . SER A 1 87 ? 10.991 -0.945 -17.722 1.00 87.56 87 SER A O 1
ATOM 679 N N . TRP A 1 88 ? 12.031 0.520 -16.392 1.00 90.19 88 TRP A N 1
ATOM 680 C CA . TRP A 1 88 ? 10.882 1.365 -16.128 1.00 90.19 88 TRP A CA 1
ATOM 681 C C . TRP A 1 88 ? 11.288 2.827 -16.210 1.00 90.19 88 TRP A C 1
ATOM 683 O O . TRP A 1 88 ? 12.209 3.278 -15.532 1.00 90.19 88 TRP A O 1
ATOM 693 N N . LYS A 1 89 ? 10.569 3.587 -17.031 1.00 88.62 89 LYS A N 1
ATOM 694 C CA . LYS A 1 89 ? 10.756 5.026 -17.185 1.00 88.62 89 LYS A CA 1
ATOM 695 C C . LYS A 1 89 ? 9.667 5.760 -16.431 1.00 88.62 89 LYS A C 1
ATOM 697 O O . LYS A 1 89 ? 8.485 5.605 -16.736 1.00 88.62 89 LYS A O 1
ATOM 702 N N . GLY A 1 90 ? 10.063 6.573 -15.462 1.00 84.94 90 GLY A N 1
ATOM 703 C CA . GLY A 1 90 ? 9.150 7.483 -14.777 1.00 84.94 90 GLY A CA 1
ATOM 704 C C . GLY A 1 90 ? 8.814 8.699 -15.646 1.00 84.94 90 GLY A C 1
ATOM 705 O O . GLY A 1 90 ? 8.598 8.598 -16.851 1.00 84.94 90 GLY A O 1
ATOM 706 N N . LYS A 1 91 ? 8.801 9.887 -15.032 1.00 75.94 91 LYS A N 1
ATOM 707 C CA . LYS A 1 91 ? 8.630 11.152 -15.768 1.00 75.94 91 LYS A CA 1
ATOM 708 C C . LYS A 1 91 ? 9.855 11.546 -16.600 1.00 75.94 91 LYS A C 1
ATOM 710 O O . LYS A 1 91 ? 9.669 12.085 -17.680 1.00 75.94 91 LYS A O 1
ATOM 715 N N . ASN A 1 92 ? 11.067 11.281 -16.108 1.00 69.81 92 ASN A N 1
ATOM 716 C CA . ASN A 1 92 ? 12.301 11.801 -16.710 1.00 69.81 92 ASN A CA 1
ATOM 717 C C . ASN A 1 92 ? 13.345 10.706 -16.965 1.00 69.81 92 ASN A C 1
ATOM 719 O O . ASN A 1 92 ? 13.877 10.632 -18.067 1.00 69.81 92 ASN A O 1
ATOM 723 N N . ASP A 1 93 ? 13.586 9.824 -15.994 1.00 82.00 93 ASP A N 1
ATOM 724 C CA . ASP A 1 93 ? 14.686 8.861 -16.066 1.00 82.00 93 ASP A CA 1
ATOM 725 C C . ASP A 1 93 ? 14.216 7.446 -16.407 1.00 82.00 93 ASP A C 1
ATOM 727 O O . ASP A 1 93 ? 13.177 6.981 -15.922 1.00 82.00 93 ASP A O 1
ATOM 731 N N . CYS A 1 94 ? 14.999 6.784 -17.262 1.00 82.69 94 CYS A N 1
ATOM 732 C CA . CYS A 1 94 ? 14.935 5.348 -17.490 1.00 82.69 94 CYS A CA 1
ATOM 733 C C . CYS A 1 94 ? 15.706 4.653 -16.372 1.00 82.69 94 CYS A C 1
ATOM 735 O O . CYS A 1 94 ? 16.904 4.881 -16.213 1.00 82.69 94 CYS A O 1
ATOM 737 N N . GLU A 1 95 ? 15.025 3.825 -15.594 1.00 81.44 95 GLU A N 1
ATOM 738 C CA . GLU A 1 95 ? 15.634 3.077 -14.506 1.00 81.44 95 GLU A CA 1
ATOM 739 C C . GLU A 1 95 ? 15.515 1.582 -14.802 1.00 81.44 95 GLU A C 1
ATOM 741 O O . GLU A 1 95 ? 14.424 1.085 -15.079 1.00 81.44 95 GLU A O 1
ATOM 746 N N . SER A 1 96 ? 16.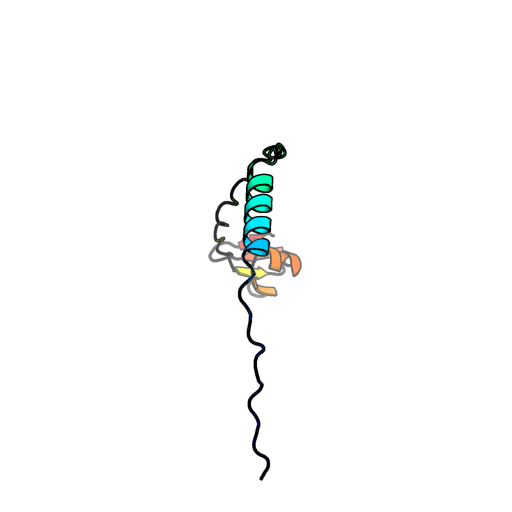627 0.854 -14.730 1.00 81.81 96 SER A N 1
ATOM 747 C CA . SER A 1 96 ? 16.603 -0.612 -14.742 1.00 81.81 96 SER A CA 1
ATOM 748 C C . SER A 1 96 ? 15.902 -1.134 -13.480 1.00 81.81 96 SER A C 1
ATOM 750 O O . SER A 1 96 ? 16.007 -0.525 -12.408 1.00 81.81 96 SER A O 1
ATOM 752 N N . ILE A 1 97 ? 15.156 -2.229 -13.614 1.00 76.81 97 ILE A N 1
ATOM 753 C CA . ILE A 1 97 ? 14.363 -2.859 -12.539 1.00 76.81 97 ILE A CA 1
ATOM 754 C C . ILE A 1 97 ? 15.048 -4.123 -12.036 1.00 76.81 97 ILE A C 1
ATOM 756 O O . ILE A 1 97 ? 14.962 -4.374 -10.807 1.00 76.81 97 ILE A O 1
#

Secondary structure (DSSP, 8-state):
----PPP-----PPPPHHHHHHHHHHHHHHHTSPPP--------------------EEEESSTT--GGGEEEEEE-HHHHHHTT-SEEE-SS-EEE-

pLDDT: mean 76.49, std 11.56, range [43.78, 90.31]

Radius of gyration: 32.82 Å; chains: 1; bounding box: 78×21×72 Å